Protein 2END (pdb70)

InterPro domains:
  IPR004260 Pyrimidine dimer DNA glycosylase [PF03013] (1-87)
  IPR004260 Pyrimidine dimer DNA glycosylase [PIRSF001000] (1-137)
  IPR021143 Pyrimidine dimer DNA glycosylase, endonuclease V type [PIRSF500103] (1-138)
  IPR024796 T4 endonuclease V [G3DSA:1.10.440.10] (1-138)

Sequence (137 aa):
TRINLTLVSELADQHLMAEYRELPRVFGAVRKHVANGKRVRDFKISPTFILGAGHVTFFYDKLEFLRKRQIELIAECLKRGFNIKDTTVQDISDIPQEFRGDYIPHEASIAISQARLDEKIAQRPTWYKYYGKAIYA

Foldseek 3Di:
DAAADDQLLPAWPVRLVVCLVPLCVLLVVLVVCVVVVDDLVVADADPAADDPVRRSVVLQQAVLQSLVVNLSSLVSCVVLVHDDDDSDRDDSVVGDNRRHHHDDHDVVNNVNRVVVSVVVCVVPQCVTHNSNHSPGD

Solvent-accessible surface area: 7958 Å² total; per-residue (Å²): 83,60,0,2,11,4,118,16,47,112,4,2,10,70,10,0,49,20,1,30,125,39,0,31,143,1,0,39,33,0,77,133,43,50,91,92,60,78,114,32,192,80,37,194,44,21,138,80,4,53,40,54,105,34,8,40,34,2,0,18,47,22,0,39,25,0,68,89,13,10,74,88,0,10,52,4,0,90,121,21,66,53,143,15,202,84,66,91,53,64,104,5,80,94,3,48,146,54,2,78,26,73,38,164,26,136,143,63,12,55,58,80,2,65,56,84,5,73,90,71,22,77,118,120,22,88,163,26,70,63,77,56,124,75,109,46,144

Nearest PDB structures (foldseek):
  1eni-assembly1_A  TM=1.005E+00  e=1.079E-21  Tequatrovirus T4
  2fcc-assembly2_B  TM=9.960E-01  e=1.731E-21  Tequatrovirus T4
  1vas-assembly1_A  TM=9.990E-01  e=3.315E-21  Tequatrovirus T4
  1enk-assembly1_A  TM=1.003E+00  e=7.579E-21  Tequatrovirus T4
  7oqy-assembly1_A  TM=2.946E-01  e=2.389E+00  Sulfolobus acidocaldarius DSM 639

CATH classification: 1.10.440.10

Secondary structure (DSSP, 8-state):
-----S-GGGS-HHHHHHHHHHTTHHHHHHHHHHHTT--GGGS---SS--SSTTTTGGGTTBHHHHHHHHHHHHHHHHHTT---S--SPPP-TTS-GGGB------HHHHHHHHHHHHHHHHH-GGG--BTTB----

B-factor: mean 18.15, std 9.26, range [7.26, 65.82]

Radius of gyration: 15.61 Å; Cα contacts (8 Å, |Δi|>4): 148; chains: 1; bounding box: 43×30×30 Å

Organism: Enterobacteria phage T4 (NCBI:txid10665)

Structure (mmCIF, N/CA/C/O backbone):
data_2END
#
_entry.id   2END
#
_cell.length_a   41.310
_cell.length_b   40.110
_cell.length_c   37.590
_cell.angle_alpha   90.00
_cell.angle_beta   90.04
_cell.angle_gamma   90.00
#
_symmetry.space_group_name_H-M   'P 1 21 1'
#
loop_
_entity.id
_entity.type
_entity.pdbx_description
1 polymer 'ENDONUCLEASE V'
2 water water
#
loop_
_atom_site.group_PDB
_atom_site.id
_atom_site.type_symbol
_atom_site.label_atom_id
_atom_site.label_alt_id
_atom_site.label_comp_id
_atom_site.label_asym_id
_atom_site.label_entity_id
_atom_site.label_seq_id
_atom_site.pdbx_PDB_ins_code
_atom_site.Cartn_x
_atom_site.Cartn_y
_atom_site.Cartn_z
_atom_site.occupancy
_atom_site.B_iso_or_equiv
_atom_site.auth_seq_id
_atom_site.auth_comp_id
_atom_site.auth_asym_id
_atom_site.auth_atom_id
_atom_site.pdbx_PDB_model_num
ATOM 1 N N . THR A 1 2 ? -2.593 30.561 13.826 1.00 16.05 2 THR A N 1
ATOM 2 C CA . THR A 1 2 ? -2.914 31.697 12.924 1.00 15.18 2 THR A CA 1
ATOM 3 C C . THR A 1 2 ? -3.163 32.905 13.792 1.00 14.70 2 THR A C 1
ATOM 4 O O . THR A 1 2 ? -3.936 32.794 14.751 1.00 15.06 2 THR A O 1
ATOM 8 N N . ARG A 1 3 ? -2.566 34.039 13.477 1.00 12.16 3 ARG A N 1
ATOM 9 C CA . ARG A 1 3 ? -2.727 35.252 14.314 1.00 11.34 3 ARG A CA 1
ATOM 10 C C . ARG A 1 3 ? -2.959 36.415 13.388 1.00 11.43 3 ARG A C 1
ATOM 11 O O . ARG A 1 3 ? -2.216 36.633 12.358 1.00 11.74 3 ARG A O 1
ATOM 19 N N . ILE A 1 4 ? -4.003 37.179 13.637 1.00 9.18 4 ILE A N 1
ATOM 20 C CA . ILE A 1 4 ? -4.356 38.385 12.931 1.00 9.54 4 ILE A CA 1
ATOM 21 C C . ILE A 1 4 ? -3.992 39.551 13.884 1.00 9.03 4 ILE A C 1
ATOM 22 O O . ILE A 1 4 ? -4.386 39.464 15.061 1.00 10.51 4 ILE A O 1
ATOM 27 N N . ASN A 1 5 ? -3.244 40.545 13.377 1.00 7.85 5 ASN A N 1
ATOM 28 C CA . ASN A 1 5 ? -2.859 41.651 14.288 1.00 8.52 5 ASN A CA 1
ATOM 29 C C . ASN A 1 5 ? -3.766 42.831 13.929 1.00 9.07 5 ASN A C 1
ATOM 30 O O . ASN A 1 5 ? -4.364 42.900 12.844 1.00 10.20 5 ASN A O 1
ATOM 35 N N . LEU A 1 6 ? -3.798 43.811 14.834 1.00 9.16 6 LEU A N 1
ATOM 36 C CA . LEU A 1 6 ? -4.618 44.990 14.667 1.00 8.93 6 LEU A CA 1
ATOM 37 C C . LEU A 1 6 ? -3.776 46.260 14.523 1.00 10.91 6 LEU A C 1
ATOM 38 O O . LEU A 1 6 ? -4.357 47.294 14.249 1.00 11.52 6 LEU A O 1
ATOM 43 N N . THR A 1 7 ? -2.495 46.145 14.797 1.00 11.09 7 THR A N 1
ATOM 44 C CA . THR A 1 7 ? -1.577 47.287 14.725 1.00 10.96 7 THR A CA 1
ATOM 45 C C . THR A 1 7 ? -1.282 47.676 13.290 1.00 11.43 7 THR A C 1
ATOM 46 O O . THR A 1 7 ? -1.472 46.924 12.304 1.00 11.53 7 THR A O 1
ATOM 50 N N . LEU A 1 8 ? -0.793 48.953 13.130 1.00 10.21 8 LEU A N 1
ATOM 51 C CA . LEU A 1 8 ? -0.479 49.423 11.769 1.00 9.65 8 LEU A CA 1
ATOM 52 C C . LEU A 1 8 ? 0.516 48.522 11.131 1.00 9.82 8 LEU A C 1
ATOM 53 O O . LEU A 1 8 ? 1.528 48.181 11.790 1.00 10.46 8 LEU A O 1
ATOM 58 N N . VAL A 1 9 ? 0.314 48.133 9.885 1.00 9.45 9 VAL A N 1
ATOM 59 C CA . VAL A 1 9 ? 1.243 47.234 9.200 1.00 11.28 9 VAL A CA 1
ATOM 60 C C . VAL A 1 9 ? 2.640 47.885 9.040 1.00 10.83 9 VAL A C 1
ATOM 61 O O . VAL A 1 9 ? 3.664 47.168 9.079 1.00 11.41 9 VAL A O 1
ATOM 65 N N . SER A 1 10 ? 2.682 49.193 8.939 1.00 11.81 10 SER A N 1
ATOM 66 C CA . SER A 1 10 ? 4.041 49.826 8.739 1.00 11.52 10 SER A CA 1
ATOM 67 C C . SER A 1 10 ? 4.807 49.737 10.019 1.00 12.06 10 SER A C 1
ATOM 68 O O . SER A 1 10 ? 6.044 50.086 9.971 1.00 13.78 10 SER A O 1
ATOM 71 N N . GLU A 1 11 ? 4.217 49.369 11.135 1.00 10.07 11 GLU A N 1
ATOM 72 C CA . GLU A 1 11 ? 4.959 49.305 12.405 1.00 11.10 11 GLU A CA 1
ATOM 73 C C . GLU A 1 11 ? 5.376 47.903 12.786 1.00 10.94 11 GLU A C 1
ATOM 74 O O . GLU A 1 11 ? 5.980 47.704 13.853 1.00 12.90 11 GLU A O 1
ATOM 80 N N . LEU A 1 12 ? 4.998 46.894 12.017 1.00 9.97 12 LEU A N 1
ATOM 81 C CA . LEU A 1 12 ? 5.330 45.508 12.332 1.00 9.19 12 LEU A CA 1
ATOM 82 C C . LEU A 1 12 ? 6.820 45.201 12.084 1.00 9.04 12 LEU A C 1
ATOM 83 O O . LEU A 1 12 ? 7.352 45.698 11.097 1.00 10.01 12 LEU A O 1
ATOM 88 N N . ALA A 1 13 ? 7.330 44.339 12.941 1.00 8.86 13 ALA A N 1
ATOM 89 C CA . ALA A 1 13 ? 8.704 43.806 12.683 1.00 9.18 13 ALA A CA 1
ATOM 90 C C . ALA A 1 13 ? 8.623 43.023 11.389 1.00 9.91 13 ALA A C 1
ATOM 91 O O . ALA A 1 13 ? 7.555 42.524 10.964 1.00 9.13 13 ALA A O 1
ATOM 93 N N . ASP A 1 14 ? 9.760 42.897 10.662 1.00 8.30 14 ASP A N 1
ATOM 94 C CA . ASP A 1 14 ? 9.753 42.129 9.419 1.00 8.03 14 ASP A CA 1
ATOM 95 C C . ASP A 1 14 ? 9.127 40.717 9.588 1.00 7.35 14 ASP A C 1
ATOM 96 O O . ASP A 1 14 ? 8.353 40.353 8.695 1.00 9.46 14 ASP A O 1
ATOM 101 N N . GLN A 1 15 ? 9.551 40.044 10.638 1.00 7.26 15 GLN A N 1
ATOM 102 C CA . GLN A 1 15 ? 9.078 38.641 10.872 1.00 9.32 15 GLN A CA 1
ATOM 103 C C . GLN A 1 15 ? 7.548 38.570 11.059 1.00 10.17 15 GLN A C 1
ATOM 104 O O . GLN A 1 15 ? 6.923 37.601 10.583 1.00 10.85 15 GLN A O 1
ATOM 110 N N . HIS A 1 16 ? 7.062 39.572 11.802 1.00 8.80 16 HIS A N 1
ATOM 111 C CA . HIS A 1 16 ? 5.615 39.617 12.056 1.00 8.56 16 HIS A CA 1
ATOM 112 C C . HIS A 1 16 ? 4.834 39.978 10.818 1.00 9.40 16 HIS A C 1
ATOM 113 O O . HIS A 1 16 ? 3.687 39.480 10.602 1.00 9.16 16 HIS A O 1
ATOM 120 N N . LEU A 1 17 ? 5.376 40.857 9.992 1.00 8.68 17 LEU A N 1
ATOM 121 C CA . LEU A 1 17 ? 4.747 41.263 8.745 1.00 9.63 17 LEU A CA 1
ATOM 122 C C . LEU A 1 17 ? 4.672 40.066 7.830 1.00 9.40 17 LEU A C 1
ATOM 123 O O . LEU A 1 17 ? 3.623 39.746 7.259 1.00 9.96 17 LEU A O 1
ATOM 128 N N . MET A 1 18 ? 5.785 39.313 7.689 1.00 10.55 18 MET A N 1
ATOM 129 C CA . MET A 1 18 ? 5.806 38.128 6.802 1.00 11.72 18 MET A CA 1
ATOM 130 C C . MET A 1 18 ? 4.858 37.051 7.326 1.00 11.88 18 MET A C 1
ATOM 131 O O . MET A 1 18 ? 4.172 36.370 6.512 1.00 11.99 18 MET A O 1
ATOM 136 N N . ALA A 1 19 ? 4.834 36.832 8.599 1.00 10.14 19 ALA A N 1
ATOM 137 C CA . ALA A 1 19 ? 3.940 35.822 9.169 1.00 9.54 19 ALA A CA 1
ATOM 138 C C . ALA A 1 19 ? 2.469 36.190 8.873 1.00 9.80 19 ALA A C 1
ATOM 139 O O . ALA A 1 19 ? 1.744 35.267 8.488 1.00 10.81 19 ALA A O 1
ATOM 141 N N . GLU A 1 20 ? 2.127 37.456 9.068 1.00 9.37 20 GLU A N 1
ATOM 142 C CA . GLU A 1 20 ? 0.684 37.803 8.920 1.00 8.83 20 GLU A CA 1
ATOM 143 C C . GLU A 1 20 ? 0.324 37.730 7.490 1.00 9.77 20 GLU A C 1
ATOM 144 O O . GLU A 1 20 ? -0.773 37.287 7.056 1.00 10.83 20 GLU A O 1
ATOM 150 N N . TYR A 1 21 ? 1.242 38.164 6.587 1.00 9.63 21 TYR A N 1
ATOM 151 C CA . TYR A 1 21 ? 1.009 38.011 5.105 1.00 10.97 21 TYR A CA 1
ATOM 152 C C . TYR A 1 21 ? 0.700 36.550 4.712 1.00 10.79 21 TYR A C 1
ATOM 153 O O . TYR A 1 21 ? -0.169 36.326 3.806 1.00 11.11 21 TYR A O 1
ATOM 162 N N . ARG A 1 22 ? 1.363 35.640 5.317 1.00 11.95 22 ARG A N 1
ATOM 163 C CA . ARG A 1 22 ? 1.166 34.222 5.106 1.00 13.97 22 ARG A CA 1
ATOM 164 C C . ARG A 1 22 ? -0.118 33.661 5.814 1.00 13.09 22 ARG A C 1
ATOM 165 O O . ARG A 1 22 ? -0.773 32.789 5.192 1.00 14.45 22 ARG A O 1
ATOM 173 N N . GLU A 1 23 ? -0.357 34.075 6.991 1.00 10.93 23 GLU A N 1
ATOM 174 C CA . GLU A 1 23 ? -1.448 33.499 7.764 1.00 11.57 23 GLU A CA 1
ATOM 175 C C . GLU A 1 23 ? -2.800 34.141 7.573 1.00 12.45 23 GLU A C 1
ATOM 176 O O . GLU A 1 23 ? -3.818 33.358 7.672 1.00 13.45 23 GLU A O 1
ATOM 182 N N . LEU A 1 24 ? -2.894 35.425 7.387 1.00 11.88 24 LEU A N 1
ATOM 183 C CA . LEU A 1 24 ? -4.258 36.040 7.281 1.00 12.25 24 LEU A CA 1
ATOM 184 C C . LEU A 1 24 ? -5.119 35.390 6.241 1.00 13.18 24 LEU A C 1
ATOM 185 O O . LEU A 1 24 ? -6.305 35.112 6.553 1.00 11.92 24 LEU A O 1
ATOM 190 N N . PRO A 1 25 ? -4.632 35.099 5.072 1.00 12.62 25 PRO A N 1
ATOM 191 C CA . PRO A 1 25 ? -5.501 34.543 3.983 1.00 12.45 25 PRO A CA 1
ATOM 192 C C . PRO A 1 25 ? -6.061 33.190 4.355 1.00 12.57 25 PRO A C 1
ATOM 193 O O . PRO A 1 25 ? -7.029 32.701 3.730 1.00 13.74 25 PRO A O 1
ATOM 197 N N . ARG A 1 26 ? -5.466 32.464 5.289 1.00 12.41 26 ARG A N 1
ATOM 198 C CA . ARG A 1 26 ? -5.987 31.145 5.716 1.00 13.30 26 ARG A CA 1
ATOM 199 C C . ARG A 1 26 ? -7.435 31.216 6.182 1.00 13.21 26 ARG A C 1
ATOM 200 O O . ARG A 1 26 ? -8.206 30.251 6.111 1.00 13.27 26 ARG A O 1
ATOM 208 N N . VAL A 1 27 ? -7.825 32.376 6.697 1.00 11.39 27 VAL A N 1
ATOM 209 C CA . VAL A 1 27 ? -9.204 32.557 7.183 1.00 11.03 27 VAL A CA 1
ATOM 210 C C . VAL A 1 27 ? -10.187 32.439 6.034 1.00 11.16 27 VAL A C 1
ATOM 211 O O . VAL A 1 27 ? -11.238 31.816 6.184 1.00 11.07 27 VAL A O 1
ATOM 215 N N . PHE A 1 28 ? -9.832 33.057 4.886 1.00 10.14 28 PHE A N 1
ATOM 216 C CA . PHE A 1 28 ? -10.752 32.950 3.715 1.00 9.22 28 PHE A CA 1
ATOM 217 C C . PHE A 1 28 ? -11.023 31.491 3.348 1.00 9.61 28 PHE A C 1
ATOM 218 O O . PHE A 1 28 ? -12.152 31.074 3.011 1.00 10.55 28 PHE A O 1
ATOM 226 N N . GLY A 1 29 ? -9.947 30.684 3.285 1.00 9.19 29 GLY A N 1
ATOM 227 C CA . GLY A 1 29 ? -10.051 29.246 2.891 1.00 10.12 29 GLY A CA 1
ATOM 228 C C . GLY A 1 29 ? -10.910 28.474 3.924 1.00 9.33 29 GLY A C 1
ATOM 229 O O . GLY A 1 29 ? -11.765 27.663 3.535 1.00 10.79 29 GLY A O 1
ATOM 230 N N . ALA A 1 30 ? -10.704 28.813 5.197 1.00 9.53 30 ALA A N 1
ATOM 231 C CA . ALA A 1 30 ? -11.444 28.151 6.279 1.00 8.80 30 ALA A CA 1
ATOM 232 C C . ALA A 1 30 ? -12.924 28.462 6.088 1.00 9.70 30 ALA A C 1
ATOM 233 O O . ALA A 1 30 ? -13.754 27.537 6.157 1.00 9.45 30 ALA A O 1
ATOM 235 N N . VAL A 1 31 ? -13.265 29.702 5.808 1.00 8.64 31 VAL A N 1
ATOM 236 C CA . VAL A 1 31 ? -14.709 30.045 5.601 1.00 9.66 31 VAL A CA 1
ATOM 237 C C . VAL A 1 31 ? -15.250 29.308 4.409 1.00 11.07 31 VAL A C 1
ATOM 238 O O . VAL A 1 31 ? -16.378 28.749 4.423 1.00 11.23 31 VAL A O 1
ATOM 242 N N . ARG A 1 32 ? -14.496 29.267 3.305 1.00 9.84 32 ARG A N 1
ATOM 243 C CA . ARG A 1 32 ? -14.979 28.532 2.141 1.00 10.67 32 ARG A CA 1
ATOM 244 C C . ARG A 1 32 ? -15.323 27.090 2.429 1.00 11.38 32 ARG A C 1
ATOM 245 O O . ARG A 1 32 ? -16.327 26.532 2.018 1.00 11.56 32 ARG A O 1
ATOM 253 N N . LYS A 1 33 ? -14.461 26.467 3.224 1.00 11.33 33 LYS A N 1
ATOM 254 C CA . LYS A 1 33 ? -14.611 25.079 3.638 1.00 13.33 33 LYS A CA 1
ATOM 255 C C . LYS A 1 33 ? -15.910 24.909 4.443 1.00 13.00 33 LYS A C 1
ATOM 256 O O . LYS A 1 33 ? -16.717 24.008 4.136 1.00 15.35 33 LYS A O 1
ATOM 262 N N . HIS A 1 34 ? -16.102 25.860 5.354 1.00 13.44 34 HIS A N 1
ATOM 263 C CA . HIS A 1 34 ? -17.324 25.811 6.186 1.00 13.06 34 HIS A CA 1
ATOM 264 C C . HIS A 1 34 ? -18.579 26.050 5.346 1.00 13.81 34 HIS A C 1
ATOM 265 O O . HIS A 1 34 ? -19.632 25.303 5.533 1.00 14.96 34 HIS A O 1
ATOM 272 N N . VAL A 1 35 ? -18.481 26.957 4.385 1.00 13.61 35 VAL A N 1
ATOM 273 C CA . VAL A 1 35 ? -19.665 27.252 3.520 1.00 14.56 35 VAL A CA 1
ATOM 274 C C . VAL A 1 35 ? -20.001 25.987 2.754 1.00 16.52 35 VAL A C 1
ATOM 275 O O . VAL A 1 35 ? -21.210 25.661 2.567 1.00 17.11 35 VAL A O 1
ATOM 279 N N . ALA A 1 36 ? -19.009 25.315 2.233 1.00 16.01 36 ALA A N 1
ATOM 280 C CA . ALA A 1 36 ? -19.221 24.062 1.472 1.00 18.42 36 ALA A CA 1
ATOM 281 C C . ALA A 1 36 ? -19.816 22.972 2.351 1.00 19.30 36 ALA A C 1
ATOM 282 O O . ALA A 1 36 ? -20.486 22.030 1.812 1.00 21.16 36 ALA A O 1
ATOM 284 N N . ASN A 1 37 ? -19.610 22.976 3.642 1.00 19.40 37 ASN A N 1
ATOM 285 C CA . ASN A 1 37 ? -20.103 22.023 4.604 1.00 21.12 37 ASN A CA 1
ATOM 286 C C . ASN A 1 37 ? -21.497 22.490 5.085 1.00 21.53 37 ASN A C 1
ATOM 287 O O . ASN A 1 37 ? -21.928 21.853 6.065 1.00 23.51 37 ASN A O 1
ATOM 292 N N . GLY A 1 38 ? -22.068 23.493 4.502 1.00 21.53 38 GLY A N 1
ATOM 293 C CA . GLY A 1 38 ? -23.411 23.958 4.890 1.00 21.43 38 GLY A CA 1
ATOM 294 C C . GLY A 1 38 ? -23.465 24.841 6.112 1.00 21.60 38 GLY A C 1
ATOM 295 O O . GLY A 1 38 ? -24.611 25.121 6.623 1.00 22.43 38 GLY A O 1
ATOM 296 N N . LYS A 1 39 ? -22.345 25.373 6.597 1.00 20.27 39 LYS A N 1
ATOM 297 C CA . LYS A 1 39 ? -22.391 26.246 7.768 1.00 20.07 39 LYS A CA 1
ATOM 298 C C . LYS A 1 39 ? -22.750 27.672 7.403 1.00 18.95 39 LYS A C 1
ATOM 299 O O . LYS A 1 39 ? -22.444 28.150 6.312 1.00 19.60 39 LYS A O 1
ATOM 305 N N . ARG A 1 40 ? -23.372 28.342 8.359 1.00 18.01 40 ARG A N 1
ATOM 306 C CA . ARG A 1 40 ? -23.816 29.743 8.250 1.00 16.97 40 ARG A CA 1
ATOM 307 C C . ARG A 1 40 ? -23.158 30.550 9.334 1.00 15.47 40 ARG A C 1
ATOM 308 O O . ARG A 1 40 ? -22.705 29.930 10.313 1.00 15.16 40 ARG A O 1
ATOM 316 N N . VAL A 1 41 ? -23.111 31.876 9.271 1.00 16.01 41 VAL A N 1
ATOM 317 C CA . VAL A 1 41 ? -22.435 32.597 10.383 1.00 16.34 41 VAL A CA 1
ATOM 318 C C . VAL A 1 41 ? -23.075 32.294 11.745 1.00 16.39 41 VAL A C 1
ATOM 319 O O . VAL A 1 41 ? -22.324 32.328 12.732 1.00 15.71 41 VAL A O 1
ATOM 323 N N . ARG A 1 42 ? -24.385 31.999 11.712 1.00 14.87 42 ARG A N 1
ATOM 324 C CA . ARG A 1 42 ? -24.988 31.764 13.029 1.00 16.46 42 ARG A CA 1
ATOM 325 C C . ARG A 1 42 ? -24.501 30.497 13.712 1.00 16.47 42 ARG A C 1
ATOM 326 O O . ARG A 1 42 ? -24.838 30.267 14.874 1.00 17.62 42 ARG A O 1
ATOM 334 N N . ASP A 1 43 ? -23.774 29.648 13.000 1.00 15.12 43 ASP A N 1
ATOM 335 C CA . ASP A 1 43 ? -23.260 28.392 13.604 1.00 15.77 43 ASP A CA 1
ATOM 336 C C . ASP A 1 43 ? -22.015 28.629 14.433 1.00 15.65 43 ASP A C 1
ATOM 337 O O . ASP A 1 43 ? -21.554 27.711 15.160 1.00 16.81 43 ASP A O 1
ATOM 342 N N . PHE A 1 44 ? -21.447 29.835 14.376 1.00 14.44 44 PHE A N 1
ATOM 343 C CA . PHE A 1 44 ? -20.181 30.122 15.070 1.00 14.65 44 PHE A CA 1
ATOM 344 C C . PHE A 1 44 ? -20.392 30.992 16.301 1.00 15.71 44 PHE A C 1
ATOM 345 O O . PHE A 1 44 ? -21.307 31.816 16.283 1.00 16.52 44 PHE A O 1
ATOM 353 N N . LYS A 1 45 ? -19.550 30.748 17.276 1.00 16.66 45 LYS A N 1
ATOM 354 C CA . LYS A 1 45 ? -19.585 31.547 18.500 1.00 18.11 45 LYS A CA 1
ATOM 355 C C . LYS A 1 45 ? -18.591 32.675 18.308 1.00 16.8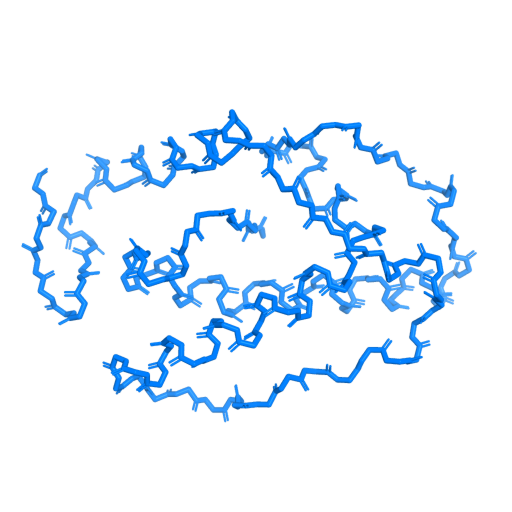0 45 LYS A C 1
ATOM 356 O O . LYS A 1 45 ? -17.386 32.527 18.666 1.00 19.31 45 LYS A O 1
ATOM 362 N N . ILE A 1 46 ? -19.060 33.790 17.825 1.00 15.36 46 ILE A N 1
ATOM 363 C CA . ILE A 1 46 ? -18.188 34.956 17.568 1.00 14.01 46 ILE A CA 1
ATOM 364 C C . ILE A 1 46 ? -18.173 35.863 18.771 1.00 14.18 46 ILE A C 1
ATOM 365 O O . ILE A 1 46 ? -19.213 36.406 19.148 1.00 13.11 46 ILE A O 1
ATOM 370 N N . SER A 1 47 ? -16.967 36.056 19.316 1.00 12.62 47 SER A N 1
ATOM 371 C CA . SER A 1 47 ? -16.896 36.974 20.483 1.00 12.15 47 SER A CA 1
ATOM 372 C C . SER A 1 47 ? -17.329 38.357 20.157 1.00 12.55 47 SER A C 1
ATOM 373 O O . SER A 1 47 ? -17.082 38.925 19.098 1.00 12.63 47 SER A O 1
ATOM 376 N N . PRO A 1 48 ? -17.916 39.086 21.134 1.00 13.37 48 PRO A N 1
ATOM 377 C CA . PRO A 1 48 ? -18.305 40.460 20.915 1.00 14.85 48 PRO A CA 1
ATOM 378 C C . PRO A 1 48 ? -17.144 41.430 20.927 1.00 15.55 48 PRO A C 1
ATOM 379 O O . PRO A 1 48 ? -17.214 42.539 20.430 1.00 17.00 48 PRO A O 1
ATOM 383 N N . THR A 1 49 ? -16.000 40.941 21.472 1.00 15.62 49 THR A N 1
ATOM 384 C CA . THR A 1 49 ? -14.833 41.842 21.500 1.00 15.57 49 THR A CA 1
ATOM 385 C C . THR A 1 49 ? -13.590 41.048 21.057 1.00 14.55 49 THR A C 1
ATOM 386 O O . THR A 1 49 ? -13.523 39.813 21.161 1.00 15.20 49 THR A O 1
ATOM 390 N N . PHE A 1 50 ? -12.607 41.809 20.567 1.00 13.42 50 PHE A N 1
ATOM 391 C CA . PHE A 1 50 ? -11.378 41.130 20.151 1.00 12.07 50 PHE A CA 1
ATOM 392 C C . PHE A 1 50 ? -10.714 40.367 21.287 1.00 11.28 50 PHE A C 1
ATOM 393 O O . PHE A 1 50 ? -10.524 40.813 22.421 1.00 12.67 50 PHE A O 1
ATOM 401 N N . ILE A 1 51 ? -10.225 39.165 20.916 1.00 11.66 51 ILE A N 1
ATOM 402 C CA . ILE A 1 51 ? -9.486 38.310 21.860 1.00 13.06 51 ILE A CA 1
ATOM 403 C C . ILE A 1 51 ? -8.315 37.637 21.128 1.00 12.53 51 ILE A C 1
ATOM 404 O O . ILE A 1 51 ? -8.377 37.443 19.931 1.00 12.27 51 ILE A O 1
ATOM 409 N N . LEU A 1 52 ? -7.312 37.236 21.900 1.00 13.59 52 LEU A N 1
ATOM 410 C CA . LEU A 1 52 ? -6.185 36.427 21.428 1.00 15.00 52 LEU A CA 1
ATOM 411 C C . LEU A 1 52 ? -6.433 34.986 21.897 1.00 16.21 52 LEU A C 1
ATOM 412 O O . LEU A 1 52 ? -7.144 34.795 22.924 1.00 18.15 52 LEU A O 1
ATOM 417 N N . GLY A 1 53 ? -5.866 33.956 21.266 1.00 17.22 53 GLY A N 1
ATOM 418 C CA . GLY A 1 53 ? -6.091 32.606 21.905 1.00 17.18 53 GLY A CA 1
ATOM 419 C C . GLY A 1 53 ? -7.368 31.966 21.358 1.00 17.05 53 GLY A C 1
ATOM 420 O O . GLY A 1 53 ? -7.727 32.109 20.204 1.00 16.86 53 GLY A O 1
ATOM 421 N N . ALA A 1 54 ? -7.970 31.187 22.274 1.00 14.99 54 ALA A N 1
ATOM 422 C CA . ALA A 1 54 ? -9.154 30.446 21.916 1.00 15.50 54 ALA A CA 1
ATOM 423 C C . ALA A 1 54 ? -10.274 31.411 21.450 1.00 15.37 54 ALA A C 1
ATOM 424 O O . ALA A 1 54 ? -10.767 32.219 22.251 1.00 16.40 54 ALA A O 1
ATOM 426 N N . GLY A 1 55 ? -10.646 31.180 20.206 1.00 15.09 55 GLY A N 1
ATOM 427 C CA . GLY A 1 55 ? -11.726 31.983 19.623 1.00 13.44 55 GLY A CA 1
ATOM 428 C C . GLY A 1 55 ? -11.191 33.139 18.797 1.00 12.41 55 GLY A C 1
ATOM 429 O O . GLY A 1 55 ? -11.990 33.855 18.195 1.00 12.34 55 GLY A O 1
ATOM 430 N N . HIS A 1 56 ? -9.832 33.281 18.754 1.00 11.64 56 HIS A N 1
ATOM 431 C CA . HIS A 1 56 ? -9.281 34.398 17.973 1.00 11.70 56 HIS A CA 1
ATOM 432 C C . HIS A 1 56 ? -9.635 34.374 16.514 1.00 9.94 56 HIS A C 1
ATOM 433 O O . HIS A 1 56 ? -10.080 35.447 15.977 1.00 10.91 56 HIS A O 1
ATOM 440 N N . VAL A 1 57 ? -9.424 33.217 15.871 1.00 9.26 57 VAL A N 1
ATOM 441 C CA . VAL A 1 57 ? -9.686 33.207 14.417 1.00 10.02 57 VAL A CA 1
ATOM 442 C C . VAL A 1 57 ? -11.190 33.397 14.146 1.00 9.87 57 VAL A C 1
ATOM 443 O O . VAL A 1 57 ? -11.550 34.132 13.265 1.00 10.01 57 VAL A O 1
ATOM 447 N N . THR A 1 58 ? -11.976 32.665 14.979 1.00 9.24 58 THR A N 1
ATOM 448 C CA . THR A 1 58 ? -13.413 32.719 14.775 1.00 10.16 58 THR A CA 1
ATOM 449 C C . THR A 1 58 ? -13.931 34.156 14.900 1.00 9.60 58 THR A C 1
ATOM 450 O O . THR A 1 58 ? -14.916 34.442 14.161 1.00 11.26 58 THR A O 1
ATOM 454 N N . PHE A 1 59 ? -13.287 34.966 15.750 1.00 8.91 59 PHE A N 1
ATOM 455 C CA . PHE A 1 59 ? -13.767 36.341 15.822 1.00 9.08 59 PHE A CA 1
ATOM 456 C C . PHE A 1 59 ? -13.834 37.032 14.491 1.00 9.69 59 PHE A C 1
ATOM 457 O O . PHE A 1 59 ? -14.628 37.977 14.236 1.00 11.17 59 PHE A O 1
ATOM 465 N N . PHE A 1 60 ? -12.988 36.603 13.530 1.00 8.59 60 PHE A N 1
ATOM 466 C CA . PHE A 1 60 ? -12.980 37.279 12.258 1.00 8.61 60 PHE A CA 1
ATOM 467 C C . PHE A 1 60 ? -13.850 36.649 11.183 1.00 10.29 60 PHE A C 1
ATOM 468 O O . PHE A 1 60 ? -13.875 37.202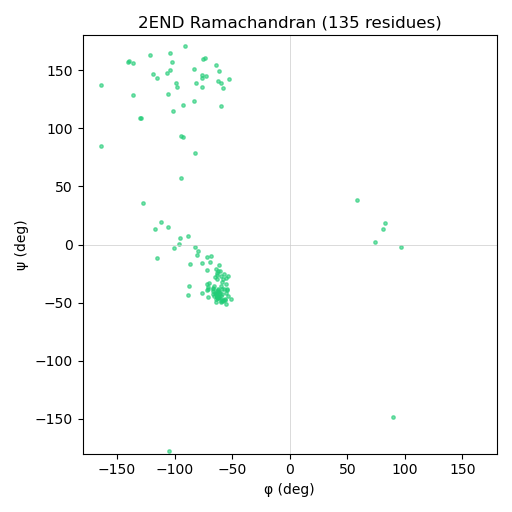 10.036 1.00 8.66 60 PHE A O 1
ATOM 476 N N . TYR A 1 61 ? -14.613 35.619 11.562 1.00 10.65 61 TYR A N 1
ATOM 477 C CA . TYR A 1 61 ? -15.459 34.944 10.532 1.00 10.16 61 TYR A CA 1
ATOM 478 C C . TYR A 1 61 ? -16.512 35.826 9.914 1.00 11.17 61 TYR A C 1
ATOM 479 O O . TYR A 1 61 ? -16.873 35.566 8.750 1.00 13.03 61 TYR A O 1
ATOM 488 N N . ASP A 1 62 ? -16.958 36.876 10.594 1.00 10.00 62 ASP A N 1
ATOM 489 C CA . ASP A 1 62 ? -17.998 37.752 9.998 1.00 10.82 62 ASP A CA 1
ATOM 490 C C . ASP A 1 62 ? -17.364 39.108 9.693 1.00 11.17 62 ASP A C 1
ATOM 491 O O . ASP A 1 62 ? -18.020 40.147 9.456 1.00 12.07 62 ASP A O 1
ATOM 496 N N . LYS A 1 63 ? -16.012 39.120 9.620 1.00 9.62 63 LYS A N 1
ATOM 497 C CA . LYS A 1 63 ? -15.289 40.358 9.384 1.00 9.05 63 LYS A CA 1
ATOM 498 C C . LYS A 1 63 ? -14.339 40.182 8.221 1.00 9.20 63 LYS A C 1
ATOM 499 O O . LYS A 1 63 ? -13.231 40.790 8.192 1.00 8.95 63 LYS A O 1
ATOM 505 N N . LEU A 1 64 ? -14.743 39.414 7.226 1.00 7.52 64 LEU A N 1
ATOM 506 C CA . LEU A 1 64 ? -13.811 39.173 6.080 1.00 10.03 64 LEU A CA 1
ATOM 507 C C . LEU A 1 64 ? -13.502 40.441 5.306 1.00 10.24 64 LEU A C 1
ATOM 508 O O . LEU A 1 64 ? -12.451 40.444 4.580 1.00 10.93 64 LEU A O 1
ATOM 513 N N . GLU A 1 65 ? -14.366 41.464 5.236 1.00 9.27 65 GLU A N 1
ATOM 514 C CA . GLU A 1 65 ? -13.997 42.691 4.450 1.00 10.64 65 GLU A CA 1
ATOM 515 C C . GLU A 1 65 ? -12.819 43.402 5.139 1.00 10.45 65 GLU A C 1
ATOM 516 O O . GLU A 1 65 ? -11.892 43.953 4.519 1.00 10.05 65 GLU A O 1
ATOM 522 N N . PHE A 1 66 ? -12.837 43.395 6.456 1.00 9.96 66 PHE A N 1
ATOM 523 C CA . PHE A 1 66 ? -11.752 43.938 7.294 1.00 10.03 66 PHE A CA 1
ATOM 524 C C . PHE A 1 66 ? -10.446 43.222 6.899 1.00 10.26 66 PHE A C 1
ATOM 525 O O . PHE A 1 66 ? -9.448 43.913 6.606 1.00 11.25 66 PHE A O 1
ATOM 533 N N . LEU A 1 67 ? -10.565 41.899 6.827 1.00 9.63 67 LEU A N 1
ATOM 534 C CA . LEU A 1 67 ? -9.332 41.145 6.475 1.00 10.37 67 LEU A CA 1
ATOM 535 C C . LEU A 1 67 ? -8.845 41.415 5.046 1.00 10.56 67 LEU A C 1
ATOM 536 O O . LEU A 1 67 ? -7.616 41.440 4.807 1.00 11.24 67 LEU A O 1
ATOM 541 N N . ARG A 1 68 ? -9.814 41.512 4.126 1.00 9.22 68 ARG A N 1
ATOM 542 C CA . ARG A 1 68 ? -9.475 41.764 2.702 1.00 10.47 68 ARG A CA 1
ATOM 543 C C . ARG A 1 68 ? -8.712 43.062 2.628 1.00 10.33 68 ARG A C 1
ATOM 544 O O . ARG A 1 68 ? -7.616 43.120 1.983 1.00 11.35 68 ARG A O 1
ATOM 552 N N . LYS A 1 69 ? -9.191 44.119 3.280 1.00 11.01 69 LYS A N 1
ATOM 553 C CA . LYS A 1 69 ? -8.551 45.459 3.254 1.00 11.18 69 LYS A CA 1
ATOM 554 C C . LYS A 1 69 ? -7.190 45.360 3.949 1.00 10.71 69 LYS A C 1
ATOM 555 O O . LYS A 1 69 ? -6.226 45.999 3.461 1.00 11.55 69 LYS A O 1
ATOM 561 N N . ARG A 1 70 ? -7.107 44.542 4.977 1.00 9.18 70 ARG A N 1
ATOM 562 C CA . ARG A 1 70 ? -5.782 44.478 5.642 1.00 10.16 70 ARG A CA 1
ATOM 563 C C . ARG A 1 70 ? -4.797 43.749 4.752 1.00 9.66 70 ARG A C 1
ATOM 564 O O . ARG A 1 70 ? -3.577 44.037 4.796 1.00 10.46 70 ARG A O 1
ATOM 572 N N . GLN A 1 71 ? -5.210 42.753 3.991 1.00 9.84 71 GLN A N 1
ATOM 573 C CA . GLN A 1 71 ? -4.315 41.974 3.110 1.00 10.98 71 GLN A CA 1
ATOM 574 C C . GLN A 1 71 ? -3.775 42.996 2.085 1.00 10.45 71 GLN A C 1
ATOM 575 O O . GLN A 1 71 ? -2.546 42.857 1.720 1.00 12.24 71 GLN A O 1
ATOM 581 N N . ILE A 1 72 ? -4.566 43.915 1.614 1.00 10.41 72 ILE A N 1
ATOM 582 C CA . ILE A 1 72 ? -4.059 44.926 0.687 1.00 11.58 72 ILE A CA 1
ATOM 583 C C . ILE A 1 72 ? -2.857 45.643 1.322 1.00 11.64 72 ILE A C 1
ATOM 584 O O . ILE A 1 72 ? -1.822 45.878 0.695 1.00 12.64 72 ILE A O 1
ATOM 589 N N . GLU A 1 73 ? -3.037 46.109 2.536 1.00 11.52 73 GLU A N 1
ATOM 590 C CA . GLU A 1 73 ? -1.977 46.813 3.280 1.00 12.27 73 GLU A CA 1
ATOM 591 C C . GLU A 1 73 ? -0.790 45.912 3.485 1.00 11.76 73 GLU A C 1
ATOM 592 O O . GLU A 1 73 ? 0.355 46.424 3.366 1.00 12.10 73 GLU A O 1
ATOM 598 N N . LEU A 1 74 ? -0.968 44.631 3.819 1.00 10.98 74 LEU A N 1
ATOM 599 C CA . LEU A 1 74 ? 0.199 43.762 4.057 1.00 10.43 74 LEU A CA 1
ATOM 600 C C . LEU A 1 74 ? 1.058 43.613 2.809 1.00 10.91 74 LEU A C 1
ATOM 601 O O . LEU A 1 74 ? 2.294 43.639 2.934 1.00 10.55 74 LEU A O 1
ATOM 606 N N . ILE A 1 75 ? 0.335 43.363 1.708 1.00 11.63 75 ILE A N 1
ATOM 607 C CA . ILE A 1 75 ? 1.119 43.193 0.433 1.00 11.56 75 ILE A CA 1
ATOM 608 C C . ILE A 1 75 ? 1.902 44.483 0.192 1.00 12.18 75 ILE A C 1
ATOM 609 O O . ILE A 1 75 ? 3.118 44.408 -0.177 1.00 12.97 75 ILE A O 1
ATOM 614 N N . ALA A 1 76 ? 1.249 45.617 0.288 1.00 11.35 76 ALA A N 1
ATOM 615 C CA . ALA A 1 76 ? 1.953 46.877 -0.007 1.00 12.33 76 ALA A CA 1
ATOM 616 C C . ALA A 1 76 ? 3.151 47.085 0.901 1.00 12.43 76 ALA A C 1
ATOM 617 O O . ALA A 1 76 ? 4.236 47.553 0.468 1.00 13.55 76 ALA A O 1
ATOM 619 N N . GLU A 1 77 ? 3.026 46.665 2.156 1.00 11.22 77 GLU A N 1
ATOM 620 C CA . GLU A 1 77 ? 4.154 46.856 3.104 1.00 11.32 77 GLU A CA 1
ATOM 621 C C . GLU A 1 77 ? 5.277 45.917 2.776 1.00 11.92 77 GLU A C 1
ATOM 622 O O . GLU A 1 77 ? 6.482 46.302 2.868 1.00 11.32 77 GLU A O 1
ATOM 628 N N . CYS A 1 78 ? 4.998 44.689 2.393 1.00 11.02 78 CYS A N 1
ATOM 629 C CA . CYS A 1 78 ? 6.028 43.724 1.984 1.00 12.15 78 CYS A CA 1
ATOM 630 C C . CYS A 1 78 ? 6.829 44.301 0.796 1.00 12.82 78 CYS A C 1
ATOM 631 O O . CYS A 1 78 ? 8.042 44.326 0.747 1.00 12.94 78 CYS A O 1
ATOM 634 N N . LEU A 1 79 ? 6.108 44.803 -0.184 1.00 12.58 79 LEU A N 1
ATOM 635 C CA . LEU A 1 79 ? 6.777 45.392 -1.366 1.00 13.25 79 LEU A CA 1
ATOM 636 C C . LEU A 1 79 ? 7.591 46.628 -0.984 1.00 12.38 79 LEU A C 1
ATOM 637 O O . LEU A 1 79 ? 8.680 46.734 -1.534 1.00 13.22 79 LEU A O 1
ATOM 642 N N . LYS A 1 80 ? 7.056 47.490 -0.151 1.00 11.25 80 LYS A N 1
ATOM 643 C CA . LYS A 1 80 ? 7.754 48.696 0.305 1.00 11.67 80 LYS A CA 1
ATOM 644 C C . LYS A 1 80 ? 9.091 48.355 0.913 1.00 12.50 80 LYS A C 1
ATOM 645 O O . LYS A 1 80 ? 10.092 49.095 0.624 1.00 13.89 80 LYS A O 1
ATOM 651 N N . ARG A 1 81 ? 9.208 47.266 1.658 1.00 11.52 81 ARG A N 1
ATOM 652 C CA . ARG A 1 81 ? 10.445 46.868 2.332 1.00 10.92 81 ARG A CA 1
ATOM 653 C C . ARG A 1 81 ? 11.396 46.133 1.379 1.00 12.04 81 ARG A C 1
ATOM 654 O O . ARG A 1 81 ? 12.481 45.740 1.900 1.00 14.33 81 ARG A O 1
ATOM 662 N N . GLY A 1 82 ? 10.965 45.932 0.160 1.00 13.15 82 GLY A N 1
ATOM 663 C CA . GLY A 1 82 ? 11.836 45.253 -0.843 1.00 13.65 82 GLY A CA 1
ATOM 664 C C . GLY A 1 82 ? 11.786 43.743 -0.741 1.00 15.70 82 GLY A C 1
ATOM 665 O O . GLY A 1 82 ? 12.708 43.050 -1.263 1.00 16.20 82 GLY A O 1
ATOM 666 N N . PHE A 1 83 ? 10.749 43.196 -0.098 1.00 16.09 83 PHE A N 1
ATOM 667 C CA . PHE A 1 83 ? 10.623 41.756 0.086 1.00 18.25 83 PHE A CA 1
ATOM 668 C C . PHE A 1 83 ? 10.174 41.125 -1.230 1.00 20.71 83 PHE A C 1
ATOM 669 O O . PHE A 1 83 ? 9.439 41.744 -1.980 1.00 21.31 83 PHE A O 1
ATOM 677 N N . ASN A 1 84 ? 10.688 39.905 -1.415 1.00 23.89 84 ASN A N 1
ATOM 678 C CA . ASN A 1 84 ? 10.283 39.245 -2.693 1.00 26.89 84 ASN A CA 1
ATOM 679 C C . ASN A 1 84 ? 9.066 38.367 -2.393 1.00 27.49 84 ASN A C 1
ATOM 680 O O . ASN A 1 84 ? 9.299 37.218 -1.976 1.00 29.26 84 ASN A O 1
ATOM 685 N N . ILE A 1 85 ? 7.880 38.858 -2.571 1.00 25.85 85 ILE A N 1
ATOM 686 C CA . ILE A 1 85 ? 6.727 37.977 -2.300 1.00 26.08 85 ILE A CA 1
ATOM 687 C C . ILE A 1 85 ? 6.219 37.556 -3.685 1.00 27.13 85 ILE A C 1
A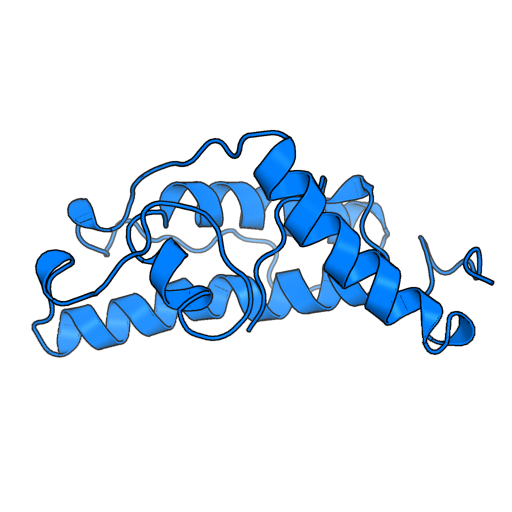TOM 688 O O . ILE A 1 85 ? 6.373 38.320 -4.619 1.00 27.20 85 ILE A O 1
ATOM 693 N N . LYS A 1 86 ? 5.661 36.376 -3.734 1.00 28.89 86 LYS A N 1
ATOM 694 C CA . LYS A 1 86 ? 5.140 35.871 -5.015 1.00 30.35 86 LYS A CA 1
ATOM 695 C C . LYS A 1 86 ? 3.707 36.303 -5.223 1.00 30.22 86 LYS A C 1
ATOM 696 O O . LYS A 1 86 ? 3.543 36.715 -6.403 1.00 31.16 86 LYS A O 1
ATOM 702 N N . ASP A 1 87 ? 2.786 36.266 -4.262 1.00 29.98 87 ASP A N 1
ATOM 703 C CA . ASP A 1 87 ? 1.432 36.736 -4.656 1.00 30.19 87 ASP A CA 1
ATOM 704 C C . ASP A 1 87 ? 1.204 38.175 -4.141 1.00 28.63 87 ASP A C 1
ATOM 705 O O . ASP A 1 87 ? 1.098 38.437 -2.927 1.00 27.98 87 ASP A O 1
ATOM 710 N N . THR A 1 88 ? 1.080 39.026 -5.150 1.00 26.71 88 THR A N 1
ATOM 711 C CA . THR A 1 88 ? 0.876 40.451 -4.908 1.00 25.87 88 THR A CA 1
ATOM 712 C C . THR A 1 88 ? -0.540 40.920 -5.177 1.00 25.52 88 THR A C 1
ATOM 713 O O . THR A 1 88 ? -0.832 42.126 -5.310 1.00 25.08 88 THR A O 1
ATOM 717 N N . THR A 1 89 ? -1.438 39.966 -5.275 1.00 25.93 89 THR A N 1
ATOM 718 C CA . THR A 1 89 ? -2.851 40.282 -5.527 1.00 26.83 89 THR A CA 1
ATOM 719 C C . THR A 1 89 ? -3.708 39.868 -4.321 1.00 25.16 89 THR A C 1
ATOM 720 O O . THR A 1 89 ? -3.409 38.852 -3.706 1.00 24.55 89 THR A O 1
ATOM 724 N N . VAL A 1 90 ? -4.670 40.721 -4.135 1.00 24.57 90 VAL A N 1
ATOM 725 C CA . VAL A 1 90 ? -5.641 40.503 -3.055 1.00 25.34 90 VAL A CA 1
ATOM 726 C C . VAL A 1 90 ? -6.567 39.407 -3.595 1.00 24.59 90 VAL A C 1
ATOM 727 O O . VAL A 1 90 ? -7.021 39.493 -4.760 1.00 23.55 90 VAL A O 1
ATOM 731 N N . GLN A 1 91 ? -6.843 38.469 -2.729 1.00 23.78 91 GLN A N 1
ATOM 732 C CA . GLN A 1 91 ? -7.762 37.375 -3.071 1.00 22.84 91 GLN A CA 1
ATOM 733 C C . GLN A 1 91 ? -9.175 37.840 -3.382 1.00 21.29 91 GLN A C 1
ATOM 734 O O . GLN A 1 91 ? -9.653 38.775 -2.711 1.00 21.00 91 GLN A O 1
ATOM 740 N N . ASP A 1 92 ? -9.855 37.303 -4.332 1.00 20.18 92 ASP A N 1
ATOM 741 C CA . ASP A 1 92 ? -11.260 37.707 -4.631 1.00 20.11 92 ASP A CA 1
ATOM 742 C C . ASP A 1 92 ? -12.119 36.907 -3.653 1.00 18.68 92 ASP A C 1
ATOM 743 O O . ASP A 1 92 ? -11.947 35.686 -3.726 1.00 17.66 92 ASP A O 1
ATOM 748 N N . ILE A 1 93 ? -12.925 37.569 -2.863 1.00 16.86 93 ILE A N 1
ATOM 749 C CA . ILE A 1 93 ? -13.762 36.802 -1.892 1.00 16.92 93 ILE A CA 1
ATOM 750 C C . ILE A 1 93 ? -15.237 36.995 -2.187 1.00 17.14 93 ILE A C 1
ATOM 751 O O . ILE A 1 93 ? -16.102 36.680 -1.338 1.00 16.55 93 ILE A O 1
ATOM 756 N N . SER A 1 94 ? -15.537 37.541 -3.345 1.00 17.75 94 SER A N 1
ATOM 757 C CA . SER A 1 94 ? -16.953 37.804 -3.720 1.00 18.70 94 SER A CA 1
ATOM 758 C C . SER A 1 94 ? -17.754 36.517 -3.780 1.00 18.10 94 SER A C 1
ATOM 759 O O . SER A 1 94 ? -19.007 36.636 -3.664 1.00 19.95 94 SER A O 1
ATOM 762 N N . ASP A 1 95 ? -17.169 35.348 -3.856 1.00 17.61 95 ASP A N 1
ATOM 763 C CA . ASP A 1 95 ? -17.858 34.063 -3.842 1.00 16.80 95 ASP A CA 1
ATOM 764 C C . ASP A 1 95 ? -18.435 33.680 -2.443 1.00 16.30 95 ASP A C 1
ATOM 765 O O . ASP A 1 95 ? -19.270 32.785 -2.342 1.00 17.44 95 ASP A O 1
ATOM 770 N N . ILE A 1 96 ? -17.926 34.235 -1.420 1.00 15.17 96 ILE A N 1
ATOM 771 C CA . ILE A 1 96 ? -18.375 33.921 -0.047 1.00 14.32 96 ILE A CA 1
ATOM 772 C C . ILE A 1 96 ? -19.626 34.721 0.249 1.00 13.85 96 ILE A C 1
ATOM 773 O O . ILE A 1 96 ? -19.692 35.899 -0.083 1.00 13.63 96 ILE A O 1
ATOM 778 N N . PRO A 1 97 ? -20.588 34.096 0.904 1.00 14.56 97 PRO A N 1
ATOM 779 C CA . PRO A 1 97 ? -21.842 34.761 1.264 1.00 14.30 97 PRO A CA 1
ATOM 780 C C . PRO A 1 97 ? -21.557 36.062 2.018 1.00 13.80 97 PRO A C 1
ATOM 781 O O . PRO A 1 97 ? -20.659 36.183 2.846 1.00 12.69 97 PRO A O 1
ATOM 785 N N . GLN A 1 98 ? -22.373 37.035 1.718 1.00 14.58 98 GLN A N 1
ATOM 786 C CA . GLN A 1 98 ? -22.293 38.376 2.264 1.00 15.43 98 GLN A CA 1
ATOM 787 C C . GLN A 1 98 ? -22.307 38.448 3.764 1.00 14.98 98 GLN A C 1
ATOM 788 O O . GLN A 1 98 ? -21.645 39.368 4.349 1.00 13.81 98 GLN A O 1
ATOM 794 N N . GLU A 1 99 ? -23.014 37.565 4.467 1.00 13.87 99 GLU A N 1
ATOM 795 C CA . GLU A 1 99 ? -23.055 37.589 5.918 1.00 13.64 99 GLU A CA 1
ATOM 796 C C . GLU A 1 99 ? -21.666 37.409 6.586 1.00 12.01 99 GLU A C 1
ATOM 797 O O . GLU A 1 99 ? -21.500 37.852 7.728 1.00 12.78 99 GLU A O 1
ATOM 803 N N . PHE A 1 100 ? -20.733 36.813 5.874 1.00 10.92 100 PHE A N 1
ATOM 804 C CA . PHE A 1 100 ? -19.357 36.715 6.461 1.00 10.59 100 PHE A CA 1
ATOM 805 C C . PHE A 1 100 ? -18.501 37.964 6.155 1.00 11.17 100 PHE A C 1
ATOM 806 O O . PHE A 1 100 ? -17.425 38.150 6.789 1.00 10.61 100 PHE A O 1
ATOM 814 N N . ARG A 1 101 ? -18.914 38.754 5.175 1.00 10.90 101 ARG A N 1
ATOM 815 C CA . ARG A 1 101 ? -18.084 39.892 4.696 1.00 11.35 101 ARG A CA 1
ATOM 816 C C . ARG A 1 101 ? -18.391 41.216 5.334 1.00 12.19 101 ARG A C 1
ATOM 817 O O . ARG A 1 101 ? -18.586 42.264 4.626 1.00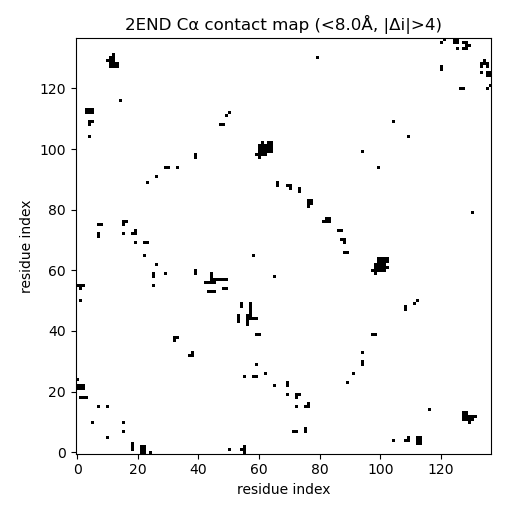 14.44 101 ARG A O 1
ATOM 825 N N . GLY A 1 102 ? -18.272 41.209 6.670 1.00 12.58 102 GLY A N 1
ATOM 826 C CA . GLY A 1 102 ? -18.477 42.463 7.361 1.00 12.33 102 GLY A CA 1
ATOM 827 C C . GLY A 1 102 ? -17.138 43.200 7.498 1.00 13.55 102 GLY A C 1
ATOM 828 O O . GLY A 1 102 ? -16.048 42.633 7.358 1.00 12.85 102 GLY A O 1
ATOM 829 N N . ASP A 1 103 ? -17.292 44.457 7.950 1.00 13.44 103 ASP A N 1
ATOM 830 C CA . ASP A 1 103 ? -16.090 45.283 8.233 1.00 13.44 103 ASP A CA 1
ATOM 831 C C . ASP A 1 103 ? -15.891 45.366 9.743 1.00 13.33 103 ASP A C 1
ATOM 832 O O . ASP A 1 103 ? -16.650 44.815 10.602 1.00 13.38 103 ASP A O 1
ATOM 837 N N . TYR A 1 104 ? -14.885 46.102 10.159 1.00 11.35 104 TYR A N 1
ATOM 838 C CA . TYR A 1 104 ? -14.509 46.207 11.572 1.00 12.74 104 TYR A CA 1
ATOM 839 C C . TYR A 1 104 ? -13.579 47.396 11.851 1.00 13.46 104 TYR A C 1
ATOM 840 O O . TYR A 1 104 ? -12.669 47.604 11.036 1.00 14.26 104 TYR A O 1
ATOM 849 N N . ILE A 1 105 ? -13.888 48.065 12.961 1.00 14.15 105 ILE A N 1
ATOM 850 C CA . ILE A 1 105 ? -13.006 49.172 13.405 1.00 15.77 105 ILE A CA 1
ATOM 851 C C . ILE A 1 105 ? -12.695 48.908 14.868 1.00 15.58 105 ILE A C 1
ATOM 852 O O . ILE A 1 105 ? -13.495 49.037 15.795 1.00 15.59 105 ILE A O 1
ATOM 857 N N . PRO A 1 106 ? -11.455 48.528 15.118 1.00 15.07 106 PRO A N 1
ATOM 858 C CA . PRO A 1 106 ? -11.060 48.250 16.482 1.00 15.53 106 PRO A CA 1
ATOM 859 C C . PRO A 1 106 ? -10.841 49.541 17.264 1.00 15.46 106 PRO A C 1
ATOM 860 O O . PRO A 1 106 ? -10.305 50.510 16.729 1.00 15.40 106 PRO A O 1
ATOM 864 N N . HIS A 1 107 ? -11.240 49.453 18.528 1.00 15.57 107 HIS A N 1
ATOM 865 C CA . HIS A 1 107 ? -11.003 50.538 19.460 1.00 15.11 107 HIS A CA 1
ATOM 866 C C . HIS A 1 107 ? -9.517 50.511 19.851 1.00 15.35 107 HIS A C 1
ATOM 867 O O . HIS A 1 107 ? -8.875 49.427 19.754 1.00 13.25 107 HIS A O 1
ATOM 874 N N . GLU A 1 108 ? -8.973 51.605 20.347 1.00 14.23 108 GLU A N 1
ATOM 875 C CA . GLU A 1 108 ? -7.578 51.584 20.777 1.00 14.03 108 GLU A CA 1
ATOM 876 C C . GLU A 1 108 ? -7.252 50.593 21.873 1.00 13.74 108 GLU A C 1
ATOM 877 O O . GLU A 1 108 ? -6.084 50.088 21.964 1.00 13.38 108 GLU A O 1
ATOM 883 N N . ALA A 1 109 ? -8.230 50.246 22.704 1.00 12.42 109 ALA A N 1
ATOM 884 C CA . ALA A 1 109 ? -7.994 49.254 23.773 1.00 13.50 109 ALA A CA 1
ATOM 885 C C . ALA A 1 109 ? -7.797 47.845 23.152 1.00 13.61 109 ALA A C 1
ATOM 886 O O . ALA A 1 109 ? -6.930 47.105 23.673 1.00 15.32 109 ALA A O 1
ATOM 888 N N . SER A 1 110 ? -8.450 47.519 22.051 1.00 12.04 110 SER A N 1
ATOM 889 C CA . SER A 1 110 ? -8.293 46.256 21.354 1.00 12.64 110 SER A CA 1
ATOM 890 C C . SER A 1 110 ? -6.913 46.264 20.687 1.00 12.17 110 SER A C 1
ATOM 891 O O . SER A 1 110 ? -6.180 45.256 20.746 1.00 12.97 110 SER A O 1
ATOM 894 N N . ILE A 1 111 ? -6.603 47.374 20.051 1.00 12.89 111 ILE A N 1
ATOM 895 C CA . ILE A 1 111 ? -5.254 47.467 19.389 1.00 12.83 111 ILE A CA 1
ATOM 896 C C . ILE A 1 111 ? -4.146 47.266 20.426 1.00 13.17 111 ILE A C 1
ATOM 897 O O . ILE A 1 111 ? -3.125 46.597 20.090 1.00 13.05 111 ILE A O 1
ATOM 902 N N . ALA A 1 112 ? -4.320 47.794 21.630 1.00 13.16 112 ALA A N 1
ATOM 903 C CA . ALA A 1 112 ? -3.334 47.681 22.708 1.00 12.80 112 ALA A CA 1
ATOM 904 C C . ALA A 1 112 ? -3.126 46.208 23.087 1.00 13.02 112 ALA A C 1
ATOM 905 O O . ALA A 1 112 ? -1.965 45.821 23.306 1.00 13.31 112 ALA A O 1
ATOM 907 N N . ILE A 1 113 ? -4.161 45.390 23.097 1.00 12.78 113 ILE A N 1
ATOM 908 C CA . ILE A 1 113 ? -4.056 43.953 23.354 1.00 13.74 113 ILE A CA 1
ATOM 909 C C . ILE A 1 113 ? -3.191 43.267 22.274 1.00 12.56 113 ILE A C 1
ATOM 910 O O . ILE A 1 113 ? -2.300 42.431 22.583 1.00 13.68 113 ILE A O 1
ATOM 915 N N . SER A 1 114 ? -3.481 43.616 21.052 1.00 11.31 114 SER A N 1
ATOM 916 C CA . SER A 1 114 ? -2.720 43.049 19.907 1.00 10.53 114 SER A CA 1
ATOM 917 C C . SER A 1 114 ? -1.239 43.473 19.998 1.00 11.27 114 SER A C 1
ATOM 918 O O . SER A 1 114 ? -0.287 42.639 19.931 1.00 10.96 114 SER A O 1
ATOM 921 N N . GLN A 1 115 ? -1.001 44.761 20.288 1.00 9.98 115 GLN A N 1
ATOM 922 C CA . GLN A 1 115 ? 0.335 45.321 20.362 1.00 10.91 115 GLN A CA 1
ATOM 923 C C . GLN A 1 115 ? 1.077 44.633 21.463 1.00 10.69 115 GLN A C 1
ATOM 924 O O . GLN A 1 115 ? 2.251 44.262 21.318 1.00 12.82 115 GLN A O 1
ATOM 930 N N . ALA A 1 116 ? 0.440 44.458 22.616 1.00 10.02 116 ALA A N 1
ATOM 931 C CA . ALA A 1 116 ? 1.141 43.823 23.787 1.00 11.73 116 ALA A CA 1
ATOM 932 C C . ALA A 1 116 ? 1.671 42.450 23.430 1.00 11.89 116 ALA A C 1
ATOM 933 O O . ALA A 1 116 ? 2.799 42.065 23.914 1.00 13.95 116 ALA A O 1
ATOM 935 N N . ARG A 1 117 ? 0.926 41.664 22.637 1.00 10.81 117 ARG A N 1
ATOM 936 C CA . ARG A 1 117 ? 1.355 40.299 22.277 1.00 10.90 117 ARG A CA 1
ATOM 937 C C . ARG A 1 117 ? 2.641 40.371 21.407 1.00 10.97 117 ARG A C 1
ATOM 938 O O . ARG A 1 117 ? 3.566 39.616 21.670 1.00 11.76 117 ARG A O 1
ATOM 946 N N . LEU A 1 118 ? 2.608 41.287 20.472 1.00 10.08 118 LEU A N 1
ATOM 947 C CA . LEU A 1 118 ? 3.798 41.459 19.573 1.00 11.63 118 LEU A CA 1
ATOM 948 C C . LEU A 1 118 ? 5.015 41.887 20.401 1.00 13.35 118 LEU A C 1
ATOM 949 O O . LEU A 1 118 ? 6.092 41.304 20.172 1.00 12.75 118 LEU A O 1
ATOM 954 N N . ASP A 1 119 ? 4.805 42.841 21.292 1.00 12.79 119 ASP A N 1
ATOM 955 C CA . ASP A 1 119 ? 5.911 43.336 22.151 1.00 13.56 119 ASP A CA 1
ATOM 956 C C . ASP A 1 119 ? 6.508 42.185 22.946 1.00 14.16 119 ASP A C 1
ATOM 957 O O . ASP A 1 119 ? 7.754 42.053 23.100 1.00 14.51 119 ASP A O 1
ATOM 962 N N . GLU A 1 120 ? 5.642 41.419 23.558 1.00 15.01 120 GLU A N 1
ATOM 963 C CA . GLU A 1 120 ? 6.019 40.281 24.418 1.00 16.16 120 GLU A CA 1
ATOM 964 C C . GLU A 1 120 ? 6.835 39.276 23.628 1.00 16.05 120 GLU A C 1
ATOM 965 O O . GLU A 1 120 ? 7.864 38.776 24.188 1.00 17.17 120 GLU A O 1
ATOM 971 N N . LYS A 1 121 ? 6.494 38.957 22.428 1.00 15.36 121 LYS A N 1
ATOM 972 C CA . LYS A 1 121 ? 7.214 38.011 21.585 1.00 15.25 121 LYS A CA 1
ATOM 973 C C . LYS A 1 121 ? 8.621 38.551 21.284 1.00 15.53 121 LYS A C 1
ATOM 974 O O . LYS A 1 121 ? 9.622 37.832 21.428 1.00 15.65 121 LYS A O 1
ATOM 980 N N . ILE A 1 122 ? 8.682 39.817 20.852 1.00 13.86 122 ILE A N 1
ATOM 981 C CA . ILE A 1 122 ? 10.045 40.364 20.591 1.00 14.44 122 ILE A CA 1
ATOM 982 C C . ILE A 1 122 ? 10.917 40.333 21.849 1.00 14.98 122 ILE A C 1
ATOM 983 O O . ILE A 1 122 ? 12.133 40.009 21.742 1.00 15.65 122 ILE A O 1
ATOM 988 N N . ALA A 1 123 ? 10.339 40.739 22.970 1.00 14.90 123 ALA A N 1
ATOM 989 C CA . ALA A 1 123 ? 11.146 40.831 24.191 1.00 17.26 123 ALA A CA 1
ATOM 990 C C . ALA A 1 123 ? 11.792 39.510 24.543 1.00 18.52 123 ALA A C 1
ATOM 991 O O . ALA A 1 123 ? 12.855 39.475 25.278 1.00 19.74 123 ALA A O 1
ATOM 993 N N . GLN A 1 124 ? 11.209 38.427 24.113 1.00 18.40 124 GLN A N 1
ATOM 994 C CA . GLN A 1 124 ? 11.724 37.083 24.409 1.00 20.10 124 GLN A CA 1
ATOM 995 C C . GLN A 1 124 ? 13.119 36.851 23.835 1.00 19.02 124 GLN A C 1
ATOM 996 O O . GLN A 1 124 ? 13.900 36.105 24.438 1.00 20.24 124 GLN A O 1
ATOM 1002 N N . ARG A 1 125 ? 13.341 37.321 22.648 1.00 18.06 125 ARG A N 1
ATOM 1003 C CA . ARG A 1 125 ? 14.671 37.149 21.962 1.00 18.20 125 ARG A CA 1
ATOM 1004 C C . ARG A 1 125 ? 14.668 38.153 20.816 1.00 15.70 125 ARG A C 1
ATOM 1005 O O . ARG A 1 125 ? 14.389 37.922 19.638 1.00 14.81 125 ARG A O 1
ATOM 1013 N N . PRO A 1 126 ? 15.056 39.366 21.200 1.00 14.80 126 PRO A N 1
ATOM 1014 C CA . PRO A 1 126 ? 15.013 40.512 20.278 1.00 15.42 126 PRO A CA 1
ATOM 1015 C C . PRO A 1 126 ? 15.925 40.323 19.087 1.00 14.55 126 PRO A C 1
ATOM 1016 O O . PRO A 1 126 ? 15.629 40.941 18.048 1.00 15.33 126 PRO A O 1
ATOM 1020 N N . THR A 1 127 ? 16.952 39.463 19.247 1.00 14.45 127 THR A N 1
ATOM 1021 C CA . THR A 1 127 ? 17.849 39.274 18.046 1.00 15.31 127 THR A CA 1
ATOM 1022 C C . THR A 1 127 ? 17.198 38.558 16.900 1.00 15.63 127 THR A C 1
ATOM 1023 O O . THR A 1 127 ? 17.703 38.542 15.744 1.00 16.83 127 THR A O 1
ATOM 1027 N N . TRP A 1 128 ? 16.038 37.891 17.165 1.00 15.53 128 TRP A N 1
ATOM 10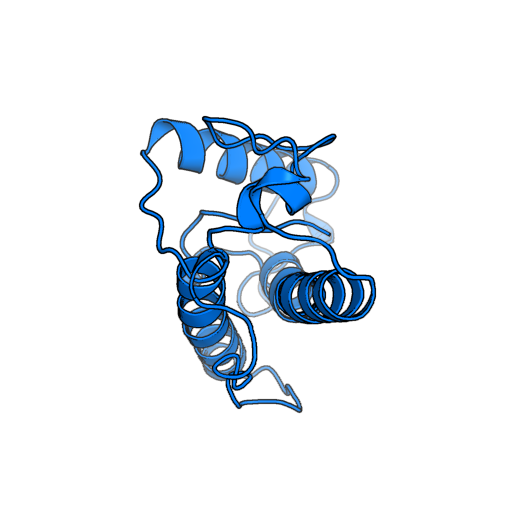28 C CA . TRP A 1 128 ? 15.339 37.187 16.116 1.00 15.12 128 TRP A CA 1
ATOM 1029 C C . TRP A 1 128 ? 14.520 38.193 15.273 1.00 14.68 128 TRP A C 1
ATOM 1030 O O . TRP A 1 128 ? 13.900 37.718 14.330 1.00 17.34 128 TRP A O 1
ATOM 1041 N N . TYR A 1 129 ? 14.485 39.457 15.687 1.00 11.49 129 TYR A N 1
ATOM 1042 C CA . TYR A 1 129 ? 13.592 40.380 14.958 1.00 10.00 129 TYR A CA 1
ATOM 1043 C C . TYR A 1 129 ? 14.393 41.523 14.327 1.00 9.88 129 TYR A C 1
ATOM 1044 O O . TYR A 1 129 ? 15.297 42.082 14.963 1.00 11.48 129 TYR A O 1
ATOM 1053 N N . LYS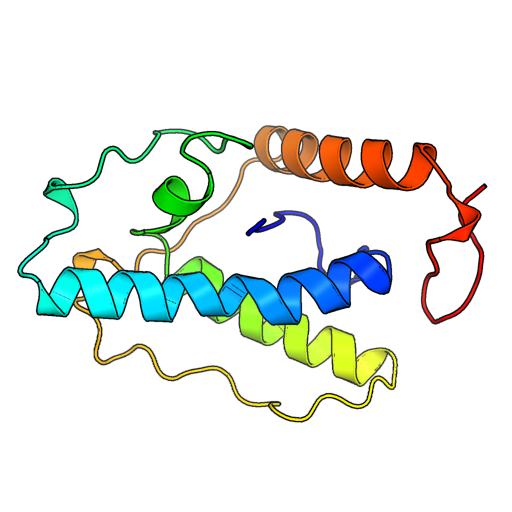 A 1 130 ? 13.895 41.931 13.193 1.00 9.76 130 LYS A N 1
ATOM 1054 C CA . LYS A 1 130 ? 14.458 43.033 12.421 1.00 9.59 130 LYS A CA 1
ATOM 1055 C C . LYS A 1 130 ? 13.361 43.919 11.819 1.00 9.68 130 LYS A C 1
ATOM 1056 O O . LYS A 1 130 ? 12.191 43.537 11.713 1.00 9.69 130 LYS A O 1
ATOM 1062 N N . TYR A 1 131 ? 13.721 45.147 11.507 1.00 9.36 131 TYR A N 1
ATOM 1063 C CA . TYR A 1 131 ? 12.858 46.163 10.909 1.00 10.05 131 TYR A CA 1
ATOM 1064 C C . TYR A 1 131 ? 13.615 46.756 9.696 1.00 10.29 131 TYR A C 1
ATOM 1065 O O . TYR A 1 131 ? 14.624 47.432 9.893 1.00 10.43 131 TYR A O 1
ATOM 1074 N N . TYR A 1 132 ? 13.086 46.383 8.535 1.00 10.88 132 TYR A N 1
ATOM 1075 C CA . TYR A 1 132 ? 13.771 46.757 7.283 1.00 10.41 132 TYR A CA 1
ATOM 1076 C C . TYR A 1 132 ? 15.180 46.135 7.384 1.00 10.76 132 TYR A C 1
ATOM 1077 O O . TYR A 1 132 ? 16.186 46.794 6.983 1.00 13.31 132 TYR A O 1
ATOM 1086 N N . GLY A 1 133 ? 15.254 44.946 7.927 1.00 10.42 133 GLY A N 1
ATOM 1087 C CA . GLY A 1 133 ? 16.556 44.240 8.020 1.00 10.16 133 GLY A CA 1
ATOM 1088 C C . GLY A 1 133 ? 17.442 44.831 9.100 1.00 11.69 133 GLY A C 1
ATOM 1089 O O . GLY A 1 133 ? 18.654 44.330 9.165 1.00 12.84 133 GLY A O 1
ATOM 1090 N N . LYS A 1 134 ? 17.059 45.809 9.867 1.00 10.60 134 LYS A N 1
ATOM 1091 C CA . LYS A 1 134 ? 17.953 46.384 10.884 1.00 13.41 134 LYS A CA 1
ATOM 1092 C C . LYS A 1 134 ? 17.610 45.789 12.253 1.00 12.48 134 LYS A C 1
ATOM 1093 O O . LYS A 1 134 ? 16.451 45.613 12.574 1.00 11.56 134 LYS A O 1
ATOM 1099 N N . ALA A 1 135 ? 18.631 45.469 13.054 1.00 12.99 135 ALA A N 1
ATOM 1100 C CA . ALA A 1 135 ? 18.403 44.905 14.376 1.00 13.16 135 ALA A CA 1
ATOM 1101 C C . ALA A 1 135 ? 18.120 46.026 15.352 1.00 14.79 135 ALA A C 1
ATOM 1102 O O . ALA A 1 135 ? 19.033 46.440 16.130 1.00 16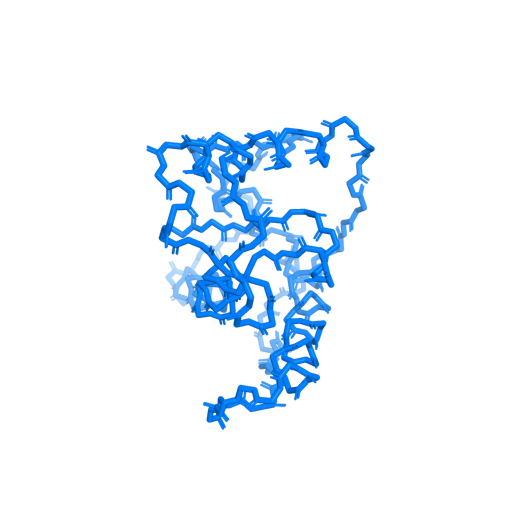.60 135 ALA A O 1
ATOM 1104 N N . ILE A 1 136 ? 16.915 46.587 15.396 1.00 13.58 136 ILE A N 1
ATOM 1105 C CA . ILE A 1 136 ? 16.651 47.710 1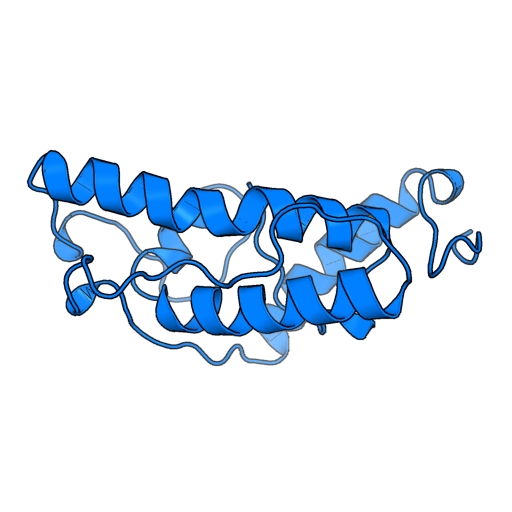6.307 1.00 13.86 136 ILE A CA 1
ATOM 1106 C C . ILE A 1 136 ? 16.028 47.339 17.637 1.00 14.22 136 ILE A C 1
ATOM 1107 O O . ILE A 1 136 ? 15.670 48.220 18.459 1.00 15.22 136 ILE A O 1
ATOM 1112 N N . TYR A 1 137 ? 15.808 46.034 17.801 1.00 13.56 137 TYR A N 1
ATOM 1113 C CA . TYR A 1 137 ? 15.168 45.503 18.980 1.00 14.76 137 TYR A CA 1
ATOM 1114 C C . TYR A 1 137 ? 16.292 45.014 19.914 1.00 18.11 137 TYR A C 1
ATOM 1115 O O . TYR A 1 137 ? 17.197 44.298 19.449 1.00 20.16 137 TYR A O 1
ATOM 1124 N N . ALA A 1 138 ? 16.165 45.340 21.181 1.00 22.89 138 ALA A N 1
ATOM 1125 C CA . ALA A 1 138 ? 17.255 44.838 22.119 1.00 26.18 138 ALA A CA 1
ATOM 1126 C C . ALA A 1 138 ? 16.605 44.430 23.427 1.00 28.54 138 ALA A C 1
ATOM 1127 O O . ALA A 1 138 ? 15.459 44.856 23.682 1.00 29.99 138 ALA A O 1
#

GO terms:
  GO:0000704 pyrimidine dimer DNA N-glycosylase activity (F, IDA)
  GO:0003906 DNA-(apurinic or apyrimidinic site) endonuclease activity (F, IDA)
  GO:0033959 deoxyribodipyrimidine endonucleosidase activity (F, EXP)
  GO:0140078 class I DNA-(apurinic or apyrimidinic site) endonuclease activity (F, EXP)